Protein AF-A0A933VXP0-F1 (afdb_monomer_lite)

Radius of gyration: 19.53 Å; chains: 1; bounding box: 38×21×68 Å

Sequence (113 aa):
MTLLIVLTALAFAAAIVVARVLATAAPAGKLVSQAAGAATMVVAPIVTLVIAIMLAKFGVGGEALGASEILRAAALPAFGTLFVAPLAFWFFRRQRPAPAALHRARTAPASTH

pLDDT: mean 78.97, std 13.12, range [45.12, 93.25]

Secondary structure (DSSP, 8-state):
-HHHHHHHHHHHHHHHHHHHHHHHHS-S-HHHHHHHHHHHHHHHHHHHHHHHHHHHHTTTTSS---HHHHHHHHHHHHHHHHHHHHHHHHHHHHTSPPHHHHHHHHHS-----

Structure (mmCIF, N/CA/C/O backbone):
data_AF-A0A933VXP0-F1
#
_entry.id   AF-A0A933VXP0-F1
#
loop_
_atom_site.group_PDB
_atom_site.id
_atom_site.type_symbol
_atom_site.label_atom_id
_atom_site.label_alt_id
_atom_site.label_comp_id
_atom_site.label_asym_id
_atom_site.label_entity_id
_atom_site.label_seq_id
_atom_site.pdbx_PDB_ins_code
_ato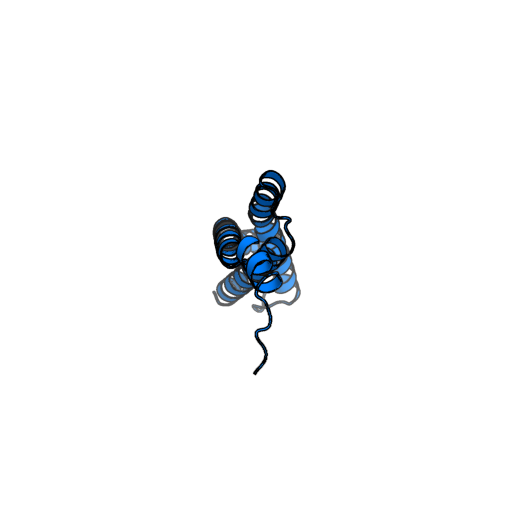m_site.Cartn_x
_atom_site.Cartn_y
_atom_site.Cartn_z
_atom_site.occupancy
_atom_site.B_iso_or_equiv
_atom_site.auth_seq_id
_atom_site.auth_comp_id
_atom_site.auth_asym_id
_atom_site.auth_atom_id
_atom_site.pdbx_PDB_model_num
ATOM 1 N N . MET A 1 1 ? -11.552 -8.556 14.778 1.00 59.84 1 MET A N 1
ATOM 2 C CA . MET A 1 1 ? -10.791 -9.349 13.778 1.00 59.84 1 MET A CA 1
ATOM 3 C C . MET A 1 1 ? -11.128 -8.970 12.340 1.00 59.84 1 MET A C 1
ATOM 5 O O . MET A 1 1 ? -10.208 -8.753 11.564 1.00 59.84 1 MET A O 1
ATOM 9 N N . THR A 1 2 ? -12.406 -8.833 11.984 1.00 71.25 2 THR A N 1
ATOM 10 C CA . THR A 1 2 ? -12.859 -8.524 10.615 1.00 71.25 2 THR A CA 1
ATOM 11 C C . THR A 1 2 ? -12.263 -7.227 10.051 1.00 71.25 2 THR A C 1
ATOM 13 O O . THR A 1 2 ? -11.728 -7.251 8.950 1.00 71.25 2 THR A O 1
ATOM 16 N N . LEU A 1 3 ? -12.236 -6.132 10.828 1.00 70.12 3 LEU A N 1
ATOM 17 C CA . LEU A 1 3 ? -11.597 -4.866 10.419 1.00 70.12 3 LEU A CA 1
ATOM 18 C C . LEU A 1 3 ? -10.107 -5.039 10.084 1.00 70.12 3 LEU A C 1
ATOM 20 O O . LEU A 1 3 ? -9.636 -4.501 9.092 1.00 70.12 3 LEU A O 1
ATOM 24 N N . LEU A 1 4 ? -9.373 -5.837 10.861 1.00 73.50 4 LEU A N 1
ATOM 25 C CA . LEU A 1 4 ? -7.946 -6.096 10.637 1.00 73.50 4 LEU A CA 1
ATOM 26 C C . LEU A 1 4 ? -7.705 -6.872 9.333 1.00 73.50 4 LEU A C 1
ATOM 28 O O . LEU A 1 4 ? -6.793 -6.543 8.576 1.00 73.50 4 LEU A O 1
ATOM 32 N N . ILE A 1 5 ? -8.549 -7.866 9.045 1.00 77.75 5 ILE A N 1
ATOM 33 C CA . ILE A 1 5 ? -8.482 -8.657 7.808 1.00 77.75 5 ILE A CA 1
ATOM 34 C C . ILE A 1 5 ? -8.799 -7.771 6.598 1.00 77.75 5 ILE A C 1
ATOM 36 O O . ILE A 1 5 ? -8.040 -7.755 5.630 1.00 77.75 5 ILE A O 1
ATOM 40 N N . VAL A 1 6 ? -9.881 -6.991 6.677 1.00 82.88 6 VAL A N 1
ATOM 41 C CA . VAL A 1 6 ? -10.306 -6.074 5.608 1.00 82.88 6 VAL A CA 1
ATOM 42 C C . VAL A 1 6 ? -9.251 -4.994 5.360 1.00 82.88 6 VAL A C 1
ATOM 44 O O . VAL A 1 6 ? -8.880 -4.756 4.212 1.00 82.88 6 VAL A O 1
ATOM 47 N N . LEU A 1 7 ? -8.705 -4.394 6.422 1.00 84.38 7 LEU A N 1
ATOM 48 C CA . LEU A 1 7 ? -7.636 -3.402 6.330 1.00 84.38 7 LEU A CA 1
ATOM 49 C C . LEU A 1 7 ? -6.385 -3.987 5.667 1.00 84.38 7 LEU A C 1
ATOM 51 O O . LEU A 1 7 ? -5.833 -3.363 4.766 1.00 84.38 7 LEU A O 1
ATOM 55 N N . THR A 1 8 ? -5.964 -5.190 6.069 1.00 85.00 8 THR A N 1
ATOM 56 C CA . THR A 1 8 ? -4.798 -5.864 5.473 1.00 85.00 8 THR A CA 1
ATOM 57 C C . THR A 1 8 ? -5.013 -6.130 3.985 1.00 85.00 8 THR A C 1
ATOM 59 O O . THR A 1 8 ? -4.145 -5.816 3.170 1.00 85.00 8 THR A O 1
ATOM 62 N N . ALA A 1 9 ? -6.181 -6.660 3.616 1.00 88.75 9 ALA A N 1
ATOM 63 C CA . ALA A 1 9 ? -6.503 -6.966 2.227 1.00 88.75 9 ALA A CA 1
ATOM 64 C C . ALA A 1 9 ? -6.515 -5.703 1.350 1.00 88.75 9 ALA A C 1
ATOM 66 O O . ALA A 1 9 ? -5.898 -5.685 0.284 1.00 88.75 9 ALA A O 1
ATOM 67 N N . LEU A 1 10 ? -7.161 -4.629 1.819 1.00 90.25 10 LEU A N 1
ATOM 68 C CA . LEU A 1 10 ? -7.212 -3.351 1.105 1.00 90.25 10 LEU A CA 1
ATOM 69 C C . LEU A 1 10 ? -5.829 -2.707 0.986 1.00 90.25 10 LEU A C 1
ATOM 71 O O . LEU A 1 10 ? -5.459 -2.247 -0.094 1.00 90.25 10 LEU A O 1
ATOM 75 N N . ALA A 1 11 ? -5.051 -2.717 2.068 1.00 90.12 11 ALA A N 1
ATOM 76 C CA . ALA A 1 11 ? -3.689 -2.199 2.079 1.00 90.12 11 ALA A CA 1
ATOM 77 C C . ALA A 1 11 ? -2.803 -2.922 1.056 1.00 90.12 11 ALA A C 1
ATOM 79 O O . ALA A 1 11 ? -2.091 -2.281 0.282 1.00 90.12 11 ALA A O 1
ATOM 80 N N . PHE A 1 12 ? -2.882 -4.254 0.999 1.00 92.50 12 PHE A N 1
ATOM 81 C CA . PHE A 1 12 ? -2.076 -5.053 0.076 1.00 92.50 12 PHE A CA 1
ATOM 82 C C . PHE A 1 12 ? -2.520 -4.850 -1.373 1.00 92.50 12 PHE A C 1
ATOM 84 O O . PHE A 1 12 ? -1.675 -4.649 -2.245 1.00 92.50 12 PHE A O 1
ATOM 91 N N . ALA A 1 13 ? -3.829 -4.835 -1.635 1.00 92.88 13 ALA A N 1
ATOM 92 C CA . ALA A 1 13 ? -4.361 -4.555 -2.966 1.00 92.88 13 ALA A CA 1
ATOM 93 C C . ALA A 1 13 ? -3.915 -3.172 -3.467 1.00 92.88 13 ALA A C 1
ATOM 95 O O . ALA A 1 13 ? -3.403 -3.051 -4.582 1.00 92.88 13 ALA A O 1
ATOM 96 N N . ALA A 1 14 ? -4.026 -2.140 -2.626 1.00 90.50 14 ALA A N 1
ATOM 97 C CA . ALA A 1 14 ? -3.584 -0.791 -2.963 1.00 90.50 14 ALA A CA 1
ATOM 98 C C . ALA A 1 14 ? -2.067 -0.728 -3.209 1.00 90.50 14 ALA A C 1
ATOM 100 O O . ALA A 1 14 ? -1.629 -0.144 -4.202 1.00 90.50 14 ALA A O 1
ATOM 101 N N . ALA A 1 15 ? -1.264 -1.387 -2.367 1.00 90.44 15 ALA A N 1
ATOM 102 C CA . ALA A 1 15 ? 0.184 -1.482 -2.542 1.00 90.44 15 ALA A CA 1
ATOM 103 C C . ALA A 1 15 ? 0.567 -2.128 -3.886 1.00 90.44 15 ALA A C 1
ATOM 105 O O . ALA A 1 15 ? 1.447 -1.625 -4.585 1.00 90.44 15 ALA A O 1
ATOM 106 N N . ILE A 1 16 ? -0.127 -3.200 -4.284 1.00 92.31 16 ILE A N 1
ATOM 107 C CA . ILE A 1 16 ? 0.078 -3.880 -5.571 1.00 92.31 16 ILE A CA 1
ATOM 108 C C . ILE A 1 16 ? -0.288 -2.962 -6.743 1.00 92.31 16 ILE A C 1
ATOM 110 O O . ILE A 1 16 ? 0.460 -2.896 -7.721 1.00 92.31 16 ILE A O 1
ATOM 114 N N . VAL A 1 17 ? -1.406 -2.233 -6.657 1.00 92.44 17 VAL A N 1
ATOM 115 C CA . VAL A 1 17 ? -1.824 -1.281 -7.701 1.00 92.44 17 VAL A CA 1
ATOM 116 C C . VAL A 1 17 ? -0.791 -0.168 -7.862 1.00 92.44 17 VAL A C 1
ATOM 118 O O . VAL A 1 17 ? -0.343 0.089 -8.979 1.00 92.44 17 VAL A O 1
ATOM 121 N N . VAL A 1 18 ? -0.352 0.443 -6.761 1.00 88.06 18 VAL A N 1
ATOM 122 C CA . VAL A 1 18 ? 0.688 1.484 -6.772 1.00 88.06 18 VAL A CA 1
ATOM 123 C C . VAL A 1 18 ? 1.989 0.942 -7.366 1.00 88.06 18 VAL A C 1
ATOM 125 O O . VAL A 1 18 ? 2.571 1.565 -8.256 1.00 88.06 18 VAL A O 1
ATOM 128 N N . ALA A 1 19 ? 2.411 -0.253 -6.947 1.00 88.31 19 ALA A N 1
ATOM 129 C CA . ALA A 1 19 ? 3.594 -0.919 -7.478 1.00 88.31 19 ALA A CA 1
ATOM 130 C C . ALA A 1 19 ? 3.484 -1.202 -8.982 1.00 88.31 19 ALA A C 1
ATOM 132 O O . ALA A 1 19 ? 4.459 -1.005 -9.706 1.00 88.31 19 ALA A O 1
ATOM 133 N N . ARG A 1 20 ? 2.305 -1.601 -9.476 1.00 88.38 20 ARG A N 1
ATOM 134 C CA . ARG A 1 20 ? 2.041 -1.778 -10.910 1.00 88.38 20 ARG A CA 1
ATOM 135 C C . ARG A 1 20 ? 2.158 -0.460 -11.662 1.00 88.38 20 ARG A C 1
ATOM 137 O O . ARG A 1 20 ? 2.862 -0.414 -12.666 1.00 88.38 20 ARG A O 1
ATOM 144 N N . VAL A 1 21 ? 1.513 0.601 -11.176 1.00 86.88 21 VAL A N 1
ATOM 145 C CA . VAL A 1 21 ? 1.553 1.930 -11.807 1.00 86.88 21 VAL A CA 1
ATOM 146 C C . VAL A 1 21 ? 2.998 2.412 -11.916 1.00 86.88 21 VAL A C 1
ATOM 148 O O . VAL A 1 21 ? 3.458 2.716 -13.018 1.00 86.88 21 VAL A O 1
ATOM 151 N N . LEU A 1 22 ? 3.757 2.364 -10.818 1.00 85.81 22 LEU A N 1
ATOM 152 C CA . LEU A 1 22 ? 5.183 2.705 -10.797 1.00 85.81 22 LEU A CA 1
ATOM 153 C C . LEU A 1 22 ? 6.003 1.808 -11.725 1.00 85.81 22 LEU A C 1
ATOM 155 O O . LEU A 1 22 ? 6.822 2.307 -12.496 1.00 85.81 22 LEU A O 1
ATOM 159 N N . ALA A 1 23 ? 5.757 0.498 -11.714 1.00 84.25 23 ALA A N 1
ATOM 160 C CA . ALA A 1 23 ? 6.435 -0.440 -12.599 1.00 84.25 23 ALA A CA 1
ATOM 161 C C . ALA A 1 23 ? 6.102 -0.211 -14.073 1.00 84.25 23 ALA A C 1
ATOM 163 O O . ALA A 1 23 ? 6.928 -0.568 -14.897 1.00 84.25 23 ALA A O 1
ATOM 164 N N . THR A 1 24 ? 4.949 0.371 -14.421 1.00 81.88 24 THR A N 1
ATOM 165 C CA . THR A 1 24 ? 4.574 0.723 -15.804 1.00 81.88 24 THR A CA 1
ATOM 166 C C . THR A 1 24 ? 4.999 2.126 -16.223 1.00 81.88 24 THR A C 1
ATOM 168 O O . THR A 1 24 ? 5.302 2.319 -17.399 1.00 81.88 24 THR A O 1
ATOM 171 N N . ALA A 1 25 ? 5.114 3.066 -15.287 1.00 81.06 25 ALA A N 1
ATOM 172 C CA . ALA A 1 25 ? 5.492 4.450 -15.558 1.00 81.06 25 ALA A CA 1
ATOM 173 C C . ALA A 1 25 ? 7.010 4.683 -15.496 1.00 81.06 25 ALA A C 1
ATOM 175 O O . ALA A 1 25 ? 7.522 5.546 -16.202 1.00 81.06 25 ALA A O 1
ATOM 176 N N . ALA A 1 26 ? 7.753 3.913 -14.690 1.00 75.94 26 ALA A N 1
ATOM 177 C CA . ALA A 1 26 ? 9.179 4.153 -14.472 1.00 75.94 26 ALA A CA 1
ATOM 178 C C . ALA A 1 26 ? 10.000 3.954 -15.766 1.00 75.94 26 ALA A C 1
ATOM 180 O O . ALA A 1 26 ? 9.974 2.850 -16.324 1.00 75.94 26 ALA A O 1
ATOM 181 N N . PRO A 1 27 ? 10.761 4.961 -16.232 1.00 70.56 27 PRO A N 1
ATOM 182 C CA . PRO A 1 27 ? 11.707 4.827 -17.339 1.00 70.56 27 PRO A CA 1
ATOM 183 C C . PRO A 1 27 ? 12.712 3.683 -17.131 1.00 70.56 27 PRO A C 1
ATOM 185 O O . PRO A 1 27 ? 13.062 3.339 -16.003 1.00 70.56 27 PRO A O 1
ATOM 188 N N . ALA A 1 28 ? 13.234 3.110 -18.221 1.00 67.50 28 ALA A N 1
ATOM 189 C CA . ALA A 1 28 ? 14.150 1.960 -18.179 1.00 67.50 28 ALA A CA 1
ATOM 190 C C . ALA A 1 28 ? 15.536 2.252 -17.551 1.00 67.50 28 ALA A C 1
ATOM 192 O O . ALA A 1 28 ? 16.331 1.329 -17.367 1.00 67.50 28 ALA A O 1
ATOM 193 N N . GLY A 1 29 ? 15.828 3.508 -17.194 1.00 68.00 29 GLY A N 1
ATOM 194 C CA . GLY A 1 29 ? 17.086 3.914 -16.567 1.00 68.00 29 GLY A CA 1
ATOM 195 C C . GLY A 1 29 ? 17.325 3.241 -15.210 1.00 68.00 29 GLY A C 1
ATOM 196 O O . GLY A 1 29 ? 16.428 3.151 -14.372 1.00 68.00 29 GLY A O 1
ATOM 197 N N . LYS A 1 30 ? 18.560 2.779 -14.973 1.00 68.00 30 LYS A N 1
ATOM 198 C CA . LYS A 1 30 ? 18.939 1.989 -13.785 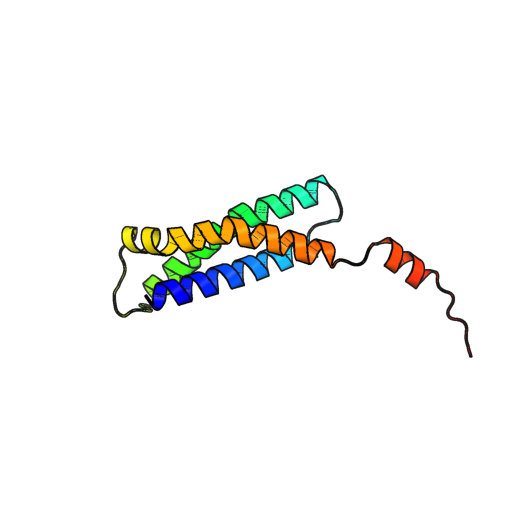1.00 68.00 30 LYS A CA 1
ATOM 199 C C . LYS A 1 30 ? 18.682 2.734 -12.465 1.00 68.00 30 LYS A C 1
ATOM 201 O O . LYS A 1 30 ? 18.107 2.147 -11.554 1.00 68.00 30 LYS A O 1
ATOM 206 N N . LEU A 1 31 ? 19.029 4.023 -12.398 1.00 62.34 31 LEU A N 1
ATOM 207 C CA . LEU A 1 31 ? 18.815 4.878 -11.219 1.00 62.34 31 LEU A CA 1
ATOM 208 C C . LEU A 1 31 ? 17.328 5.179 -10.984 1.00 62.34 31 LEU A C 1
ATOM 210 O O . LEU A 1 31 ? 16.832 5.055 -9.869 1.00 62.34 31 LEU A O 1
ATOM 214 N N . VAL A 1 32 ? 16.588 5.484 -12.052 1.00 69.31 32 VAL A N 1
ATOM 215 C CA . VAL A 1 32 ? 15.148 5.775 -11.978 1.00 69.31 32 VAL A CA 1
ATOM 216 C C . VAL A 1 32 ? 14.355 4.534 -11.561 1.00 69.31 32 VAL A C 1
ATOM 218 O O . VAL A 1 32 ? 13.411 4.625 -10.781 1.00 69.31 32 VAL A O 1
ATOM 221 N N . SER A 1 33 ? 14.779 3.347 -11.997 1.00 68.19 33 SER A N 1
ATOM 222 C CA . SER A 1 33 ? 14.177 2.090 -11.556 1.00 68.19 33 SER A CA 1
ATOM 223 C C . SER A 1 33 ? 14.482 1.744 -10.097 1.00 68.19 33 SER A C 1
ATOM 225 O O . SER A 1 33 ? 13.664 1.065 -9.476 1.00 68.19 33 SER A O 1
ATOM 227 N N . GLN A 1 34 ? 15.636 2.150 -9.559 1.00 75.44 34 GLN A N 1
ATOM 228 C CA . GLN A 1 34 ? 15.947 1.975 -8.137 1.00 75.44 34 GLN A CA 1
ATOM 229 C C . GLN A 1 34 ? 15.111 2.925 -7.281 1.00 75.44 34 GLN A C 1
ATOM 231 O O . GLN A 1 34 ? 14.507 2.482 -6.308 1.00 75.44 34 GLN A O 1
ATOM 236 N N . ALA A 1 35 ? 14.994 4.189 -7.697 1.00 78.94 35 ALA A N 1
ATOM 237 C CA . ALA A 1 35 ? 14.125 5.161 -7.043 1.00 78.94 35 ALA A CA 1
ATOM 238 C C . ALA A 1 35 ? 12.651 4.726 -7.079 1.00 78.94 35 ALA A C 1
ATOM 240 O O . ALA A 1 35 ? 11.964 4.832 -6.071 1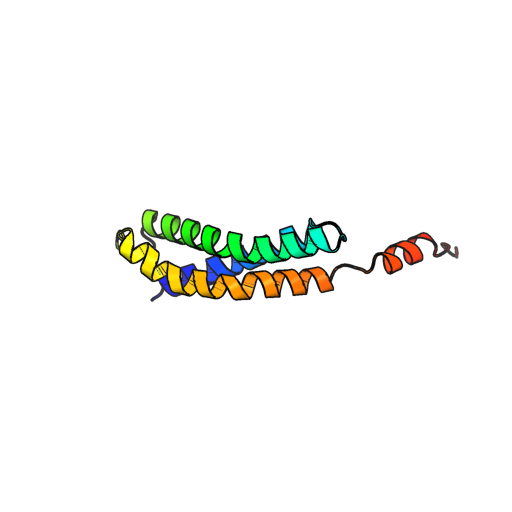.00 78.94 35 ALA A O 1
ATOM 241 N N . ALA A 1 36 ? 12.176 4.161 -8.195 1.00 80.38 36 ALA A N 1
ATOM 242 C CA . ALA A 1 36 ? 10.816 3.634 -8.297 1.00 80.38 36 ALA A CA 1
ATOM 243 C C . ALA A 1 36 ? 10.577 2.442 -7.353 1.00 80.38 36 ALA A C 1
ATOM 245 O O . ALA A 1 36 ? 9.553 2.398 -6.676 1.00 80.38 36 ALA A O 1
ATOM 246 N N . GLY A 1 37 ? 11.537 1.517 -7.243 1.00 79.31 37 GLY A N 1
ATOM 247 C CA . GLY A 1 37 ? 11.470 0.426 -6.267 1.00 79.31 37 GLY A CA 1
ATOM 248 C C . GLY A 1 37 ? 11.474 0.935 -4.820 1.00 79.31 37 GLY A C 1
ATOM 249 O O . GLY A 1 37 ? 10.625 0.537 -4.026 1.00 79.31 37 GLY A O 1
ATOM 250 N N . ALA A 1 38 ? 12.358 1.878 -4.487 1.00 84.94 38 ALA A N 1
ATOM 251 C CA . ALA A 1 38 ? 12.411 2.491 -3.159 1.00 84.94 38 ALA A CA 1
ATOM 252 C C . ALA A 1 38 ? 11.126 3.270 -2.824 1.00 84.94 38 ALA A C 1
ATOM 254 O O . ALA A 1 38 ? 10.605 3.165 -1.717 1.00 84.94 38 ALA A O 1
ATOM 255 N N . ALA A 1 39 ? 10.554 3.987 -3.794 1.00 85.19 39 ALA A N 1
ATOM 256 C CA . ALA A 1 39 ? 9.294 4.702 -3.620 1.00 85.19 39 ALA A CA 1
ATOM 257 C C . ALA A 1 39 ? 8.145 3.747 -3.262 1.00 85.19 39 ALA A C 1
ATOM 259 O O . ALA A 1 39 ? 7.339 4.070 -2.392 1.00 85.19 39 ALA A O 1
ATOM 260 N N . THR A 1 40 ? 8.097 2.545 -3.852 1.00 86.25 40 THR A N 1
ATOM 261 C CA . THR A 1 40 ? 7.072 1.552 -3.481 1.00 86.25 40 THR A CA 1
ATOM 262 C C . THR A 1 40 ? 7.180 1.088 -2.028 1.00 86.25 40 THR A C 1
ATOM 264 O O . THR A 1 40 ? 6.145 0.838 -1.415 1.00 86.25 40 THR A O 1
ATOM 267 N N . MET A 1 41 ? 8.388 1.047 -1.445 1.00 89.06 41 MET A N 1
ATOM 268 C CA . MET A 1 41 ? 8.569 0.730 -0.020 1.00 89.06 41 MET A CA 1
ATOM 269 C C . MET A 1 41 ? 7.996 1.814 0.893 1.00 89.06 41 MET A C 1
ATOM 271 O O . MET A 1 41 ? 7.410 1.493 1.917 1.00 89.06 41 MET A O 1
ATOM 275 N N . VAL A 1 42 ? 8.151 3.091 0.539 1.00 89.19 42 VAL A N 1
ATOM 276 C CA . VAL A 1 42 ? 7.756 4.208 1.417 1.00 89.19 42 VAL A CA 1
ATOM 277 C C . VAL A 1 42 ? 6.279 4.563 1.263 1.00 89.19 42 VAL A C 1
ATOM 279 O O . VAL A 1 42 ? 5.599 4.859 2.244 1.00 89.19 42 VAL A O 1
ATOM 282 N N . VAL A 1 43 ? 5.757 4.519 0.036 1.00 90.69 43 VAL A N 1
ATOM 283 C CA . VAL A 1 43 ? 4.377 4.932 -0.252 1.00 90.69 43 VAL A CA 1
ATOM 284 C C . VAL A 1 43 ? 3.362 3.937 0.313 1.00 90.69 43 VAL A C 1
ATOM 286 O O . VAL A 1 43 ? 2.305 4.347 0.788 1.00 90.69 43 VAL A O 1
ATOM 289 N N . ALA A 1 44 ? 3.661 2.636 0.307 1.00 90.81 44 ALA A N 1
ATOM 290 C CA . ALA A 1 44 ? 2.686 1.621 0.700 1.00 90.81 44 ALA A CA 1
ATOM 291 C C . ALA A 1 4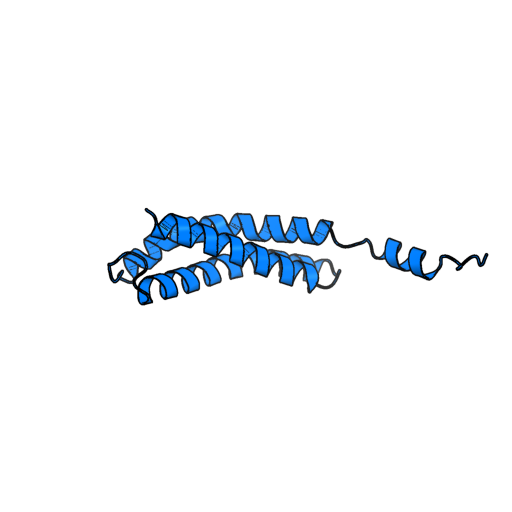4 ? 2.255 1.690 2.190 1.00 90.81 44 ALA A C 1
ATOM 293 O O . ALA A 1 44 ? 1.046 1.651 2.452 1.00 90.81 44 ALA A O 1
ATOM 294 N N . PRO A 1 45 ? 3.160 1.909 3.167 1.00 91.44 45 PRO A N 1
ATOM 295 C CA . PRO A 1 45 ? 2.778 2.188 4.555 1.00 91.44 45 PRO A CA 1
ATOM 296 C C . PRO A 1 45 ? 1.930 3.455 4.718 1.00 91.44 45 PRO A C 1
ATOM 298 O O . PRO A 1 45 ? 0.983 3.461 5.503 1.00 91.44 45 PRO A O 1
ATOM 301 N N . ILE A 1 46 ? 2.226 4.517 3.958 1.00 92.75 46 ILE A N 1
ATOM 302 C CA . ILE A 1 46 ? 1.462 5.776 4.003 1.00 92.75 46 ILE A CA 1
ATOM 303 C C . ILE A 1 46 ? 0.032 5.537 3.509 1.00 92.75 46 ILE A C 1
ATOM 305 O O . ILE A 1 46 ? -0.929 5.930 4.169 1.00 92.75 46 ILE A O 1
ATOM 309 N N . VAL A 1 47 ? -0.122 4.836 2.383 1.00 92.38 47 VAL A N 1
ATOM 310 C CA . VAL A 1 47 ? -1.435 4.453 1.839 1.00 92.38 47 VAL A CA 1
ATOM 311 C C . VAL A 1 47 ? -2.211 3.597 2.841 1.00 92.38 47 VAL A C 1
ATOM 313 O O . VAL A 1 47 ? -3.397 3.830 3.067 1.00 92.38 47 VAL A O 1
ATOM 316 N N . THR A 1 48 ? -1.536 2.655 3.497 1.00 92.50 48 THR A N 1
ATOM 317 C CA . THR A 1 48 ? -2.136 1.808 4.537 1.00 92.50 48 THR A CA 1
ATOM 318 C C . THR A 1 48 ? -2.682 2.630 5.702 1.00 92.50 48 THR A C 1
ATOM 320 O O . THR A 1 48 ? -3.804 2.391 6.150 1.00 92.50 48 THR A O 1
ATOM 323 N N . LEU A 1 49 ? -1.925 3.630 6.162 1.00 91.00 49 LEU A N 1
ATOM 324 C CA . LEU A 1 49 ? -2.361 4.530 7.227 1.00 91.00 49 LEU A CA 1
ATOM 325 C C . LEU A 1 49 ? -3.589 5.352 6.809 1.00 91.00 49 LEU A C 1
ATOM 327 O O . LEU A 1 49 ? -4.539 5.464 7.580 1.00 91.00 49 LEU A O 1
ATOM 331 N N . VAL A 1 50 ? -3.609 5.879 5.580 1.00 91.88 50 VAL A N 1
ATOM 332 C CA . VAL A 1 50 ? -4.766 6.622 5.047 1.00 91.88 50 VAL A CA 1
ATOM 333 C C . VAL A 1 50 ? -6.016 5.739 5.009 1.00 91.88 50 VAL A C 1
ATOM 335 O O . VAL A 1 50 ? -7.079 6.171 5.454 1.00 91.88 50 VAL A O 1
ATOM 338 N N . ILE A 1 51 ? -5.895 4.490 4.544 1.00 89.75 51 ILE A N 1
ATOM 339 C CA . ILE A 1 51 ? -7.009 3.528 4.525 1.00 89.75 51 ILE A CA 1
ATOM 340 C C . ILE A 1 51 ? -7.498 3.242 5.950 1.00 89.75 51 ILE A C 1
ATOM 342 O O . ILE A 1 51 ? -8.704 3.255 6.193 1.00 89.75 51 ILE A O 1
ATOM 346 N N . ALA A 1 52 ? -6.585 3.033 6.902 1.00 88.00 52 ALA A N 1
ATOM 347 C CA . ALA A 1 52 ? -6.938 2.783 8.298 1.00 88.00 52 ALA A CA 1
ATOM 348 C C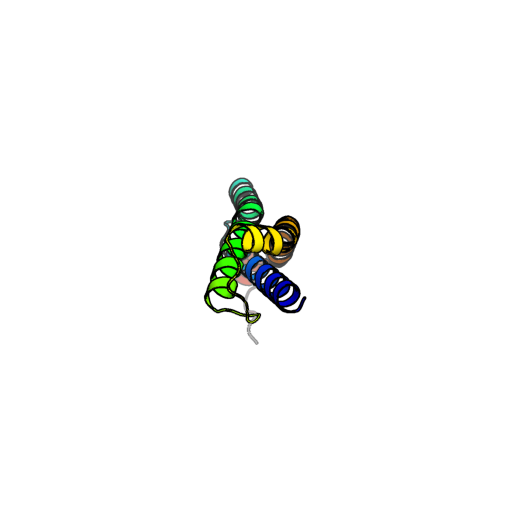 . ALA A 1 52 ? -7.709 3.958 8.920 1.00 88.00 52 ALA A C 1
ATOM 350 O O . ALA A 1 52 ? -8.743 3.745 9.553 1.00 88.00 52 ALA A O 1
ATOM 351 N N . ILE A 1 53 ? -7.253 5.193 8.686 1.00 87.19 53 ILE A N 1
ATOM 352 C CA . ILE A 1 53 ? -7.935 6.409 9.152 1.00 87.19 53 ILE A CA 1
ATOM 353 C C . ILE A 1 53 ? -9.333 6.511 8.535 1.00 87.19 53 ILE A C 1
ATOM 355 O O . ILE A 1 53 ? -10.295 6.796 9.245 1.00 87.19 53 ILE A O 1
ATOM 359 N N . MET A 1 54 ? -9.470 6.264 7.228 1.00 87.06 54 MET A N 1
ATOM 360 C CA . MET A 1 54 ? -10.772 6.295 6.556 1.00 87.06 54 MET A CA 1
ATOM 361 C C . MET A 1 54 ? -11.728 5.255 7.150 1.00 87.06 54 MET A C 1
ATOM 363 O O . MET A 1 54 ? -12.832 5.608 7.555 1.00 87.06 54 MET A O 1
ATOM 367 N N . LEU A 1 55 ? -11.302 3.995 7.275 1.00 83.50 55 LEU A N 1
ATOM 368 C CA . LEU A 1 55 ? -12.136 2.921 7.830 1.00 83.50 55 LEU A CA 1
ATOM 369 C C . LEU A 1 55 ? -12.557 3.189 9.280 1.00 83.50 55 LEU A C 1
ATOM 371 O O . LEU A 1 55 ? -13.697 2.896 9.644 1.00 83.50 55 LEU A O 1
ATOM 375 N N . ALA A 1 56 ? -11.670 3.782 10.082 1.00 79.44 56 ALA A N 1
ATOM 376 C CA . ALA A 1 56 ? -11.981 4.195 11.446 1.00 79.44 56 ALA A CA 1
ATOM 377 C C . ALA A 1 56 ? -13.014 5.332 11.488 1.00 79.44 56 ALA A C 1
ATOM 379 O O . ALA A 1 56 ? -13.938 5.281 12.296 1.00 79.44 56 ALA A O 1
ATOM 380 N N . LYS A 1 57 ? -12.926 6.320 10.581 1.00 76.75 57 LYS A N 1
ATOM 381 C CA . LYS A 1 57 ? -13.933 7.394 10.474 1.00 76.75 57 LYS A CA 1
ATOM 382 C C . LYS A 1 57 ? -15.302 6.886 10.020 1.00 76.75 57 LYS A C 1
ATOM 384 O O . LYS A 1 57 ? -16.310 7.417 10.468 1.00 76.75 57 LYS A O 1
ATOM 389 N N . PHE A 1 58 ? -15.345 5.879 9.147 1.00 73.31 58 PHE A N 1
ATOM 390 C CA . PHE A 1 58 ? -16.596 5.276 8.670 1.00 73.31 58 PHE A CA 1
ATOM 391 C C . PHE A 1 58 ? -17.159 4.198 9.612 1.00 73.31 58 PHE A C 1
ATOM 393 O O . PHE A 1 58 ? -18.186 3.602 9.299 1.00 73.31 58 PHE A O 1
ATOM 400 N N . GLY A 1 59 ? -16.517 3.946 10.760 1.00 66.62 59 GLY A N 1
ATOM 401 C CA . GLY A 1 59 ? -17.037 3.039 11.785 1.00 66.62 59 GLY A CA 1
ATOM 402 C C . GLY A 1 59 ? -17.150 1.585 11.323 1.00 66.62 59 GLY A C 1
ATOM 403 O O . GLY A 1 59 ? -18.059 0.876 11.757 1.00 66.62 59 GLY A O 1
ATOM 404 N N . VAL A 1 60 ? -16.253 1.128 10.438 1.00 64.62 60 VAL A N 1
ATOM 405 C CA . VAL A 1 60 ? -16.245 -0.245 9.898 1.00 64.62 60 VAL A CA 1
ATOM 406 C C . VAL A 1 60 ? -15.858 -1.235 11.006 1.00 64.62 60 VAL A C 1
ATOM 408 O O . VAL A 1 60 ? -14.742 -1.720 11.078 1.00 64.62 60 VAL A O 1
ATOM 411 N N . GLY A 1 61 ? -16.770 -1.514 11.930 1.00 59.59 61 GLY A N 1
ATOM 412 C CA . GLY A 1 61 ? -16.491 -2.270 13.154 1.00 59.59 61 GLY A CA 1
ATOM 413 C C . GLY A 1 61 ? -17.321 -1.851 14.365 1.00 59.59 61 GLY A C 1
ATOM 414 O O . GLY A 1 61 ? -17.200 -2.495 15.399 1.00 59.59 61 GLY A O 1
ATOM 415 N N . GLY A 1 62 ? -18.167 -0.820 14.243 1.00 61.91 62 GLY A N 1
ATOM 416 C CA . GLY A 1 62 ? -19.118 -0.414 15.284 1.00 61.91 62 GLY A CA 1
ATOM 417 C C . GLY A 1 62 ? -18.535 0.455 16.402 1.00 61.91 62 GLY A C 1
ATOM 418 O O . GLY A 1 62 ? -19.305 0.990 17.191 1.00 61.91 62 GLY A O 1
ATOM 419 N N . GLU A 1 63 ? -17.215 0.660 16.443 1.00 60.53 63 GLU A N 1
ATOM 420 C CA . GLU A 1 63 ? -16.545 1.507 17.437 1.00 60.53 63 GLU A CA 1
ATOM 421 C C . GLU A 1 63 ? -15.696 2.596 16.770 1.00 60.53 63 GLU A C 1
ATOM 423 O O . GLU A 1 63 ? -14.995 2.354 15.782 1.00 60.53 63 GLU A O 1
ATOM 428 N N . ALA A 1 64 ? -15.767 3.813 17.313 1.00 65.44 64 ALA A N 1
ATOM 429 C CA . ALA A 1 64 ? -14.909 4.920 16.914 1.00 65.44 64 ALA A CA 1
ATOM 430 C C . ALA A 1 64 ? -13.525 4.724 17.546 1.00 65.44 64 ALA A C 1
ATOM 432 O O . ALA A 1 64 ? -13.334 4.986 18.730 1.00 65.44 64 ALA A O 1
ATOM 433 N N . LEU A 1 65 ? -12.574 4.237 16.749 1.00 71.88 65 LEU A N 1
ATOM 434 C CA . LEU A 1 65 ? -11.210 3.981 17.209 1.00 71.88 65 LEU A CA 1
ATOM 435 C C . LEU A 1 65 ? -10.454 5.294 17.450 1.00 71.88 65 LEU A C 1
ATOM 437 O O . LEU A 1 65 ? -10.428 6.184 16.592 1.00 71.88 65 LEU A O 1
ATOM 441 N N . GLY A 1 66 ? -9.783 5.388 18.593 1.00 81.12 66 GLY A N 1
ATOM 442 C CA . GLY A 1 66 ? -8.828 6.446 18.895 1.00 81.12 66 GLY A CA 1
ATOM 443 C C . GLY A 1 66 ? -7.563 6.345 18.034 1.00 81.12 66 GLY A C 1
ATOM 444 O O . GLY A 1 66 ? -7.239 5.305 17.459 1.00 81.12 66 GLY A O 1
ATOM 445 N N . ALA A 1 67 ? -6.788 7.430 17.959 1.00 83.44 67 ALA A N 1
ATOM 446 C CA . ALA A 1 67 ? -5.584 7.491 17.121 1.00 83.44 67 ALA A CA 1
ATOM 447 C C . ALA A 1 67 ? -4.552 6.387 17.445 1.00 83.44 67 ALA A C 1
ATOM 449 O O . ALA A 1 67 ? -3.930 5.829 16.539 1.00 83.44 67 ALA A O 1
ATOM 450 N N . SER A 1 68 ? -4.394 6.041 18.725 1.00 85.88 68 SER A N 1
ATOM 451 C CA . SER A 1 68 ? -3.507 4.966 19.189 1.00 85.88 68 SER A CA 1
ATOM 452 C C . SER A 1 68 ? -3.948 3.585 18.693 1.00 85.88 68 SER A C 1
ATOM 454 O O . SER A 1 68 ? -3.116 2.767 18.297 1.00 85.88 68 SER A O 1
ATOM 456 N N . GLU A 1 69 ? -5.252 3.326 18.671 1.00 84.69 69 GLU A N 1
ATOM 457 C CA . GLU A 1 69 ? -5.836 2.060 18.224 1.00 84.69 69 GLU A CA 1
ATOM 458 C C . GLU A 1 69 ? -5.744 1.914 16.708 1.00 84.69 69 GLU A C 1
ATOM 460 O O . GLU A 1 69 ? -5.402 0.837 16.219 1.00 84.69 69 GLU A O 1
ATOM 465 N N . ILE A 1 70 ? -5.949 3.010 15.969 1.00 85.81 70 ILE A N 1
ATOM 466 C CA . ILE A 1 70 ? -5.737 3.061 14.517 1.00 85.81 70 ILE A CA 1
ATOM 467 C C . ILE A 1 70 ? -4.284 2.717 14.188 1.00 85.81 70 ILE A C 1
ATOM 469 O O . ILE A 1 70 ? -4.033 1.849 13.351 1.00 85.81 70 ILE A O 1
ATOM 473 N N . LEU A 1 71 ? -3.322 3.347 14.869 1.00 88.12 71 LEU A N 1
ATOM 474 C CA . LEU A 1 71 ? -1.896 3.066 14.678 1.00 88.12 71 LEU A CA 1
ATOM 475 C C . LEU A 1 71 ? -1.561 1.605 14.992 1.00 88.12 71 LEU A C 1
ATOM 477 O O . LEU A 1 71 ? -0.871 0.950 14.210 1.00 88.12 71 LEU A O 1
ATOM 481 N N . ARG A 1 72 ? -2.091 1.064 16.094 1.00 87.88 72 ARG A N 1
ATOM 482 C CA . ARG A 1 72 ? -1.876 -0.337 16.479 1.00 87.88 72 ARG A CA 1
ATOM 483 C C . ARG A 1 72 ? -2.469 -1.312 15.460 1.00 87.88 72 ARG A C 1
ATOM 485 O O . ARG A 1 72 ? -1.816 -2.293 15.113 1.00 87.88 72 ARG A O 1
ATOM 492 N N . ALA A 1 73 ? -3.681 -1.048 14.975 1.00 84.94 73 ALA A N 1
ATOM 493 C CA . ALA A 1 73 ? -4.349 -1.884 13.981 1.00 84.94 73 ALA A CA 1
ATOM 494 C C . ALA A 1 73 ? -3.665 -1.810 12.607 1.00 84.94 73 ALA A C 1
ATOM 496 O O . ALA A 1 73 ? -3.590 -2.819 11.906 1.00 84.94 73 ALA A O 1
ATOM 497 N N . ALA A 1 74 ? -3.142 -0.640 12.233 1.00 88.75 74 ALA A N 1
ATOM 498 C CA . ALA A 1 74 ? -2.470 -0.411 10.958 1.00 88.75 74 ALA A CA 1
ATOM 499 C C . ALA A 1 74 ? -1.010 -0.883 10.933 1.00 88.75 74 ALA A C 1
ATOM 501 O O . ALA A 1 74 ? -0.486 -1.126 9.849 1.00 88.75 74 ALA A O 1
ATOM 502 N N . ALA A 1 75 ? -0.357 -1.048 12.089 1.00 89.44 75 ALA A N 1
ATOM 503 C CA . ALA A 1 75 ? 1.065 -1.385 12.172 1.00 89.44 75 ALA A CA 1
ATOM 504 C C . ALA A 1 75 ? 1.423 -2.689 11.440 1.00 89.44 75 ALA A C 1
ATOM 506 O O . ALA A 1 75 ? 2.349 -2.710 10.631 1.00 89.44 75 ALA A O 1
ATOM 507 N N . LEU A 1 76 ? 0.675 -3.770 11.688 1.00 91.31 76 LEU A N 1
ATOM 508 C CA . LEU A 1 76 ? 0.931 -5.067 11.056 1.00 91.31 76 LEU A CA 1
ATOM 509 C C . LEU A 1 76 ? 0.658 -5.044 9.534 1.00 91.31 76 LEU A C 1
ATOM 511 O O . LEU A 1 76 ? 1.543 -5.453 8.778 1.00 91.31 76 LEU A O 1
ATOM 515 N N . PRO A 1 77 ? -0.489 -4.521 9.049 1.00 91.31 77 PRO A N 1
ATOM 516 C CA . PRO A 1 77 ? -0.706 -4.278 7.623 1.00 91.31 77 PRO A CA 1
ATOM 517 C C . PRO A 1 77 ? 0.401 -3.437 6.979 1.00 91.31 77 PRO A C 1
ATOM 519 O O . PRO A 1 77 ? 0.945 -3.826 5.946 1.00 91.31 77 PRO A O 1
ATOM 522 N N . ALA A 1 78 ? 0.782 -2.318 7.603 1.00 91.94 78 ALA A N 1
ATOM 523 C CA . ALA A 1 78 ? 1.794 -1.410 7.076 1.00 91.94 78 ALA A CA 1
ATOM 524 C C . ALA A 1 78 ? 3.153 -2.108 6.965 1.00 91.94 78 ALA A C 1
ATOM 526 O O . ALA A 1 78 ? 3.804 -2.022 5.922 1.00 91.94 78 ALA A O 1
ATOM 527 N N . PHE A 1 79 ? 3.535 -2.880 7.984 1.00 92.75 79 PHE A N 1
ATOM 528 C CA . PHE A 1 79 ? 4.738 -3.702 7.942 1.00 92.75 79 PHE A CA 1
ATOM 529 C C . PHE A 1 79 ? 4.693 -4.721 6.798 1.00 92.75 79 PHE A C 1
ATOM 531 O O . PHE A 1 79 ? 5.652 -4.831 6.039 1.00 92.75 79 PHE A O 1
ATOM 538 N N . GLY A 1 80 ? 3.565 -5.407 6.598 1.00 91.56 80 GLY A N 1
ATOM 539 C CA . GLY A 1 80 ? 3.390 -6.326 5.471 1.00 91.56 80 GLY A CA 1
ATOM 540 C C . GLY A 1 80 ? 3.559 -5.640 4.109 1.00 91.56 80 GLY A C 1
ATOM 541 O O . GLY A 1 80 ? 4.224 -6.174 3.216 1.00 91.56 80 GLY A O 1
ATOM 542 N N . THR A 1 81 ? 3.039 -4.418 3.955 1.00 93.25 81 THR A N 1
ATOM 543 C CA . THR A 1 81 ? 3.165 -3.678 2.690 1.00 93.25 81 THR A CA 1
ATOM 544 C C . THR A 1 81 ? 4.601 -3.302 2.320 1.00 93.25 81 THR A C 1
ATOM 546 O O . THR A 1 81 ? 4.892 -3.212 1.125 1.00 93.25 81 THR A O 1
ATOM 549 N N . LEU A 1 82 ? 5.513 -3.182 3.297 1.00 91.69 82 LEU A N 1
ATOM 550 C CA . LEU A 1 82 ? 6.945 -2.947 3.047 1.00 91.69 82 LEU A CA 1
ATOM 551 C C . LEU A 1 82 ? 7.584 -4.057 2.202 1.00 91.69 82 LEU A C 1
ATOM 553 O O . LEU A 1 82 ? 8.525 -3.793 1.457 1.00 91.69 82 LEU A O 1
ATOM 557 N N . PHE A 1 83 ? 7.068 -5.286 2.295 1.00 91.94 83 PHE A N 1
ATOM 558 C CA . PHE A 1 83 ? 7.573 -6.441 1.549 1.00 91.94 83 PHE A CA 1
ATOM 559 C C . PHE A 1 83 ? 6.765 -6.707 0.281 1.00 91.94 83 PHE A C 1
ATOM 561 O O . PHE A 1 83 ? 7.332 -7.024 -0.766 1.00 91.94 83 PHE A O 1
ATOM 568 N N . VAL A 1 84 ? 5.442 -6.549 0.350 1.00 92.75 84 VAL A N 1
ATOM 569 C CA . VAL A 1 84 ? 4.550 -6.829 -0.785 1.00 92.75 84 VAL A CA 1
ATOM 570 C C . VAL A 1 84 ? 4.791 -5.853 -1.938 1.00 92.75 84 VAL A C 1
ATOM 572 O O . VAL A 1 84 ? 4.864 -6.282 -3.091 1.00 92.75 84 VAL A O 1
ATOM 575 N N . ALA A 1 85 ? 4.954 -4.555 -1.657 1.00 90.12 85 ALA A N 1
ATOM 576 C CA . ALA A 1 85 ? 5.058 -3.544 -2.709 1.00 90.12 85 ALA A CA 1
ATOM 577 C C . ALA A 1 85 ? 6.324 -3.698 -3.585 1.00 90.12 85 ALA A C 1
ATOM 579 O O . ALA A 1 85 ? 6.189 -3.698 -4.813 1.00 90.12 85 ALA A O 1
ATOM 580 N N . PRO A 1 86 ? 7.532 -3.926 -3.028 1.00 88.69 86 PRO A N 1
ATOM 581 C CA . PRO A 1 86 ? 8.741 -4.139 -3.830 1.00 88.69 86 PRO A CA 1
ATOM 582 C C . PRO A 1 86 ? 8.716 -5.442 -4.625 1.00 88.69 86 PRO A C 1
ATOM 584 O O . PRO A 1 86 ? 9.165 -5.470 -5.774 1.00 88.69 86 PRO A O 1
ATOM 587 N N . LEU A 1 87 ? 8.174 -6.516 -4.039 1.00 90.12 87 LEU A N 1
ATOM 588 C CA . LEU A 1 87 ? 8.014 -7.800 -4.723 1.00 90.12 87 LEU A CA 1
ATOM 589 C C . LEU A 1 87 ? 7.065 -7.665 -5.920 1.00 90.12 87 LEU A C 1
ATOM 591 O O . LEU A 1 87 ? 7.402 -8.099 -7.024 1.00 90.12 87 LEU A O 1
ATOM 595 N N . ALA A 1 88 ? 5.923 -6.999 -5.729 1.00 90.31 88 ALA A N 1
ATOM 596 C CA . ALA A 1 88 ? 4.975 -6.710 -6.799 1.00 90.31 88 ALA A CA 1
ATOM 597 C C . ALA A 1 88 ? 5.604 -5.828 -7.891 1.00 90.31 88 ALA A C 1
ATOM 599 O O . ALA A 1 88 ? 5.504 -6.146 -9.076 1.00 90.31 88 ALA A O 1
ATOM 600 N N . PHE A 1 89 ? 6.315 -4.761 -7.508 1.00 89.25 89 PHE A N 1
ATOM 601 C CA . PHE A 1 89 ? 7.017 -3.877 -8.444 1.00 89.25 89 PHE A CA 1
ATOM 602 C C . PHE A 1 89 ? 8.008 -4.651 -9.314 1.00 89.25 89 PHE A C 1
ATOM 604 O O . PHE A 1 89 ? 8.014 -4.525 -10.541 1.00 89.25 89 PHE A O 1
ATOM 611 N N . TRP A 1 90 ? 8.832 -5.484 -8.682 1.00 87.81 90 TRP A N 1
ATOM 612 C CA . TRP A 1 90 ? 9.814 -6.305 -9.376 1.00 87.81 90 TRP A CA 1
ATOM 613 C C . TRP A 1 90 ? 9.159 -7.307 -10.331 1.00 87.81 90 TRP A C 1
ATOM 615 O O . TRP A 1 90 ? 9.617 -7.456 -11.468 1.00 87.81 90 TRP A O 1
ATOM 625 N N . PHE A 1 91 ? 8.066 -7.943 -9.905 1.00 88.88 91 PHE A N 1
ATOM 626 C CA . PHE A 1 91 ? 7.301 -8.874 -10.732 1.00 88.88 91 PHE A CA 1
ATOM 627 C C . PHE A 1 91 ? 6.736 -8.189 -11.983 1.00 88.88 91 PHE A C 1
ATOM 629 O O . PHE A 1 91 ? 6.986 -8.652 -13.096 1.00 88.88 91 PHE A O 1
ATOM 636 N N . PHE A 1 92 ? 6.070 -7.040 -11.840 1.00 86.19 92 PHE A N 1
ATOM 637 C CA . PHE A 1 92 ? 5.547 -6.288 -12.988 1.00 86.19 92 PHE A CA 1
ATOM 638 C C . PHE A 1 92 ? 6.652 -5.756 -13.899 1.00 86.19 92 PHE A C 1
ATOM 640 O O . PHE A 1 92 ? 6.507 -5.753 -15.122 1.00 86.19 92 PHE A O 1
ATOM 647 N N . ARG A 1 93 ? 7.795 -5.356 -13.332 1.00 81.75 93 ARG A N 1
ATOM 648 C CA . ARG A 1 93 ? 8.943 -4.925 -14.133 1.00 81.75 93 ARG A CA 1
ATOM 649 C C . ARG A 1 93 ? 9.483 -6.062 -15.003 1.00 81.75 93 ARG A C 1
ATOM 651 O O . ARG A 1 93 ? 9.856 -5.808 -16.144 1.00 81.75 93 ARG A O 1
ATOM 658 N N . ARG A 1 94 ? 9.512 -7.299 -14.492 1.00 83.50 94 ARG A N 1
ATOM 659 C CA . ARG A 1 94 ? 9.929 -8.487 -15.262 1.00 83.50 94 ARG A CA 1
ATOM 660 C C . ARG A 1 94 ? 8.985 -8.825 -16.413 1.00 83.50 94 ARG A C 1
ATOM 662 O O . ARG A 1 94 ? 9.426 -9.431 -17.380 1.00 83.50 94 ARG A O 1
ATOM 669 N N . GLN A 1 95 ? 7.720 -8.424 -16.325 1.00 82.62 95 GLN A N 1
ATOM 670 C CA . GLN A 1 95 ? 6.733 -8.643 -17.385 1.00 82.62 95 GLN A CA 1
ATOM 671 C C . GLN A 1 95 ? 6.820 -7.624 -18.524 1.00 82.62 95 GLN A C 1
ATOM 673 O O . GLN A 1 95 ? 6.163 -7.803 -19.548 1.00 82.62 95 GLN A O 1
ATOM 678 N N . ARG A 1 96 ? 7.607 -6.547 -18.382 1.00 72.19 96 ARG A N 1
ATOM 679 C CA . ARG A 1 96 ? 7.781 -5.586 -19.473 1.00 72.19 96 ARG A CA 1
ATOM 680 C C . ARG A 1 96 ? 8.476 -6.266 -20.656 1.00 72.19 96 ARG A C 1
ATOM 682 O O . ARG A 1 96 ? 9.561 -6.821 -20.465 1.00 72.19 96 ARG A O 1
ATOM 689 N N . PRO A 1 97 ? 7.911 -6.180 -21.874 1.00 63.31 97 PRO A N 1
ATOM 690 C CA . PRO A 1 97 ? 8.580 -6.662 -23.072 1.00 63.31 97 PRO A CA 1
ATOM 691 C C . PRO A 1 97 ? 9.965 -6.028 -23.175 1.00 63.31 97 PRO A C 1
ATOM 693 O O . PRO A 1 97 ? 10.109 -4.811 -23.028 1.00 63.31 97 PRO A O 1
ATOM 696 N N . ALA A 1 98 ? 10.989 -6.846 -23.419 1.00 59.91 98 ALA A N 1
ATOM 697 C CA . ALA A 1 98 ? 12.321 -6.325 -23.676 1.00 59.91 98 ALA A CA 1
ATOM 698 C C . ALA A 1 98 ? 12.237 -5.323 -24.845 1.00 59.91 98 ALA A C 1
ATOM 700 O O . ALA A 1 98 ? 11.615 -5.641 -25.862 1.00 59.91 98 ALA A O 1
ATOM 701 N N . PRO A 1 99 ? 12.872 -4.141 -24.763 1.00 58.28 99 PRO A N 1
ATOM 702 C CA . PRO A 1 99 ? 12.843 -3.166 -25.856 1.00 58.28 99 PRO A CA 1
ATOM 703 C C . PRO A 1 99 ? 13.360 -3.751 -27.188 1.00 58.28 99 PRO A C 1
ATOM 705 O O . PRO A 1 99 ? 12.937 -3.324 -28.259 1.00 58.28 99 PRO A O 1
ATOM 708 N N . ALA A 1 100 ? 14.187 -4.804 -27.136 1.00 51.56 100 ALA A N 1
ATOM 709 C CA . ALA A 1 100 ? 14.629 -5.569 -28.303 1.00 51.56 100 ALA A CA 1
ATOM 710 C C . ALA A 1 100 ? 13.498 -6.332 -29.032 1.00 51.56 100 ALA A C 1
ATOM 712 O O . ALA A 1 100 ? 13.562 -6.494 -30.250 1.00 51.56 100 ALA A O 1
ATOM 713 N N . ALA A 1 101 ? 12.452 -6.772 -28.323 1.00 54.16 101 ALA A N 1
ATOM 714 C CA . ALA A 1 101 ? 11.297 -7.447 -28.924 1.00 54.16 101 ALA A CA 1
ATOM 715 C C . ALA A 1 101 ? 10.426 -6.470 -29.735 1.00 54.16 101 ALA A C 1
ATOM 717 O O . ALA A 1 101 ? 9.956 -6.814 -30.815 1.00 54.16 101 ALA A O 1
ATOM 718 N N . LEU A 1 102 ? 10.292 -5.224 -29.266 1.00 53.69 102 LEU A N 1
ATOM 719 C CA . LEU A 1 102 ? 9.608 -4.148 -29.992 1.00 53.69 102 LEU A CA 1
ATOM 720 C C . LEU A 1 102 ? 10.395 -3.682 -31.224 1.00 53.69 102 LEU A C 1
ATOM 722 O O . LEU A 1 102 ? 9.788 -3.339 -32.233 1.00 53.69 102 LEU A O 1
ATOM 726 N N . HIS A 1 103 ? 11.732 -3.699 -31.177 1.00 52.88 103 HIS A N 1
ATOM 727 C CA . HIS A 1 103 ? 12.545 -3.335 -32.339 1.00 52.88 103 HIS A CA 1
ATOM 728 C C . HIS A 1 103 ? 12.484 -4.403 -33.443 1.00 52.88 103 HIS A C 1
ATOM 730 O O . HIS A 1 103 ? 12.258 -4.049 -34.595 1.00 52.88 103 HIS A O 1
ATOM 736 N N . ARG A 1 104 ? 12.559 -5.702 -33.099 1.00 52.88 104 ARG A N 1
ATOM 737 C CA . ARG A 1 104 ? 12.364 -6.804 -34.068 1.00 52.88 104 ARG A CA 1
ATOM 738 C C . ARG A 1 104 ? 10.959 -6.858 -34.662 1.00 52.88 104 ARG A C 1
ATOM 740 O O . ARG A 1 104 ? 10.830 -7.137 -35.844 1.00 52.88 104 ARG A O 1
ATOM 747 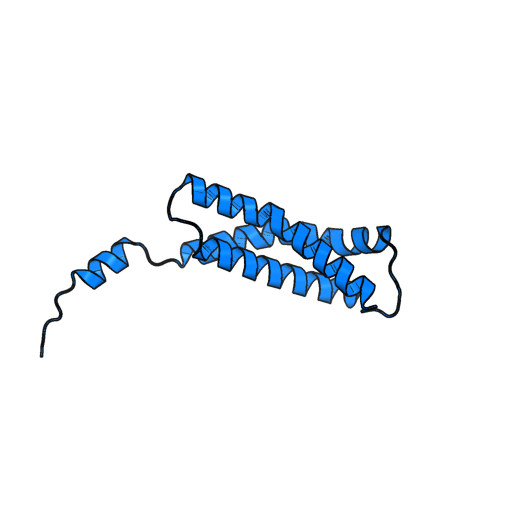N N . ALA A 1 105 ? 9.915 -6.579 -33.881 1.00 56.94 105 ALA A N 1
ATOM 748 C CA . ALA A 1 105 ? 8.551 -6.516 -34.411 1.00 56.94 105 ALA A CA 1
ATOM 749 C C . ALA A 1 105 ? 8.357 -5.352 -35.401 1.00 56.94 105 ALA A C 1
ATOM 751 O O . ALA A 1 105 ? 7.523 -5.434 -36.293 1.00 56.94 105 ALA A O 1
ATOM 752 N N . ARG A 1 106 ? 9.146 -4.277 -35.264 1.00 57.44 106 ARG A N 1
ATOM 753 C CA . ARG A 1 106 ? 9.112 -3.112 -36.159 1.00 57.44 106 ARG A CA 1
ATOM 754 C C . ARG A 1 106 ? 9.953 -3.293 -37.424 1.00 57.44 106 ARG A C 1
ATOM 756 O O . ARG A 1 106 ? 9.718 -2.590 -38.399 1.00 57.44 106 ARG A O 1
ATOM 763 N N . THR A 1 107 ? 10.934 -4.194 -37.398 1.00 57.00 107 THR A N 1
ATOM 764 C CA . THR A 1 107 ? 11.803 -4.509 -38.541 1.00 57.00 107 THR A CA 1
ATOM 765 C C . THR A 1 107 ? 11.458 -5.828 -39.225 1.00 57.00 107 THR A C 1
ATOM 767 O O . THR A 1 107 ? 12.075 -6.150 -40.237 1.00 57.00 107 THR A O 1
ATOM 770 N N . ALA A 1 108 ? 10.487 -6.589 -38.713 1.00 57.06 108 ALA A N 1
ATOM 771 C CA . ALA A 1 108 ? 9.946 -7.744 -39.413 1.00 57.06 108 ALA A CA 1
ATOM 772 C C . ALA A 1 108 ? 9.219 -7.247 -40.677 1.00 57.06 108 ALA A C 1
ATOM 774 O O . ALA A 1 108 ? 8.241 -6.504 -40.551 1.00 57.06 108 ALA A O 1
ATOM 775 N N . PRO A 1 109 ? 9.688 -7.597 -41.888 1.00 54.28 109 PRO A N 1
ATOM 776 C CA . PRO A 1 109 ? 8.981 -7.233 -43.102 1.00 54.28 109 PRO A CA 1
ATOM 777 C C . PRO A 1 109 ? 7.615 -7.918 -43.078 1.00 54.28 109 PRO A C 1
ATOM 779 O O . PRO A 1 109 ? 7.519 -9.116 -42.814 1.00 54.28 109 PRO A O 1
ATOM 782 N N . ALA A 1 110 ? 6.559 -7.153 -43.348 1.00 63.22 110 ALA A N 1
ATOM 783 C CA . ALA A 1 110 ? 5.258 -7.709 -43.677 1.00 63.22 110 ALA A CA 1
ATOM 784 C C . ALA A 1 110 ? 5.405 -8.459 -45.008 1.00 63.22 110 ALA A C 1
ATOM 786 O O . ALA A 1 110 ? 5.251 -7.871 -46.076 1.00 63.22 110 ALA A O 1
ATOM 787 N N . SER A 1 111 ? 5.795 -9.733 -44.955 1.00 57.00 111 SER A N 1
ATOM 788 C CA . SER A 1 111 ? 5.759 -10.608 -46.119 1.00 57.00 111 SER A CA 1
ATOM 789 C C . SER A 1 111 ? 4.290 -10.825 -46.467 1.00 57.00 111 SER A C 1
ATOM 791 O O . SER A 1 111 ? 3.572 -11.551 -45.778 1.00 57.00 111 SER A O 1
ATOM 793 N N . THR A 1 112 ? 3.853 -10.095 -47.486 1.00 52.06 112 THR A N 1
ATOM 794 C CA . THR A 1 112 ? 2.581 -10.221 -48.190 1.00 52.06 112 THR A CA 1
ATOM 795 C C . THR A 1 112 ? 2.337 -11.654 -48.664 1.00 52.06 112 THR A C 1
ATOM 797 O O . THR A 1 112 ? 3.282 -12.356 -49.026 1.00 52.06 112 THR A O 1
ATOM 800 N N . HIS A 1 113 ? 1.057 -12.036 -48.632 1.00 45.12 113 HIS A N 1
ATOM 801 C CA . HIS A 1 113 ? 0.460 -13.157 -49.361 1.00 45.12 113 HIS A CA 1
ATOM 802 C C . HIS A 1 113 ? 0.858 -13.190 -50.839 1.00 45.12 113 HIS A C 1
ATOM 804 O O . HIS A 1 113 ? 1.069 -12.094 -51.410 1.00 45.12 113 HIS A O 1
#

Organism: Rhodopseudomonas palustris (NCBI:txid1076)

Foldseek 3Di:
DVLLVVLLVVLLVVLLVLLLVLLVPFDPDPVSLVVSLVCSLVVSLVVSLVSLVVCLVVCVPVDNDDPVRSCVSSVVSSVVSNPSNSVSNVVSNVVDPDVVVVVCVVPPDPPDD